Protein AF-A0A7Z7J3X5-F1 (afdb_monomer_lite)

pLDDT: mean 88.72, std 6.88, range [58.03, 95.44]

Structure (mmCIF, N/CA/C/O backbone):
data_AF-A0A7Z7J3X5-F1
#
_entry.id   AF-A0A7Z7J3X5-F1
#
loop_
_atom_site.group_PDB
_atom_site.id
_atom_site.type_symbol
_atom_site.label_atom_id
_atom_site.label_alt_id
_atom_site.label_comp_id
_atom_site.label_asym_id
_atom_site.label_entity_id
_atom_site.label_seq_id
_atom_site.pdbx_PDB_ins_code
_atom_site.Cartn_x
_atom_site.Cartn_y
_atom_site.Cartn_z
_atom_site.occupancy
_atom_site.B_iso_or_equiv
_atom_site.auth_seq_id
_atom_site.auth_comp_id
_atom_site.auth_asym_id
_atom_site.auth_atom_id
_atom_site.pdbx_PDB_model_num
ATOM 1 N N . MET A 1 1 ? -8.749 -3.666 -2.415 1.00 90.19 1 MET A N 1
ATOM 2 C CA . MET A 1 1 ? -7.286 -3.457 -2.481 1.00 90.19 1 MET A CA 1
ATOM 3 C C . MET A 1 1 ? -6.965 -1.987 -2.325 1.00 90.19 1 MET A C 1
ATOM 5 O O . MET A 1 1 ? -7.809 -1.154 -2.648 1.00 90.19 1 MET A O 1
ATOM 9 N N . LEU A 1 2 ? -5.770 -1.683 -1.833 1.00 92.19 2 LEU A N 1
ATOM 10 C CA . LEU A 1 2 ? -5.235 -0.331 -1.744 1.00 92.19 2 LEU A CA 1
ATOM 11 C C . LEU A 1 2 ? -3.929 -0.240 -2.535 1.00 92.19 2 LEU A C 1
ATOM 13 O O . LEU A 1 2 ? -3.197 -1.222 -2.633 1.00 92.19 2 LEU A O 1
ATOM 17 N N . VAL A 1 3 ? -3.629 0.942 -3.052 1.00 93.12 3 VAL A N 1
ATOM 18 C CA . VAL A 1 3 ? -2.359 1.272 -3.698 1.00 93.12 3 VAL A CA 1
ATOM 19 C C . VAL A 1 3 ? -1.786 2.527 -3.060 1.00 93.12 3 VAL A C 1
ATOM 21 O O . VAL A 1 3 ? -2.534 3.453 -2.745 1.00 93.12 3 VAL A O 1
ATOM 24 N N . SER A 1 4 ? -0.473 2.552 -2.857 1.00 91.56 4 SER A N 1
ATOM 25 C CA . SER A 1 4 ? 0.275 3.747 -2.494 1.00 91.56 4 SER A CA 1
ATOM 26 C C . SER A 1 4 ? 1.315 4.041 -3.563 1.00 91.56 4 SER A C 1
ATOM 28 O O . SER A 1 4 ? 2.052 3.145 -3.958 1.00 91.56 4 SER A O 1
ATOM 30 N N . SER A 1 5 ? 1.370 5.293 -4.007 1.00 87.62 5 SER A N 1
ATOM 31 C CA . SER A 1 5 ? 2.427 5.801 -4.875 1.00 87.62 5 SER A CA 1
ATOM 32 C C . SER A 1 5 ? 3.183 6.893 -4.130 1.00 87.62 5 SER A C 1
ATOM 34 O O . SER A 1 5 ? 2.564 7.774 -3.521 1.00 87.62 5 SER A O 1
ATOM 36 N N . TYR A 1 6 ? 4.507 6.797 -4.096 1.00 86.06 6 TYR A N 1
ATOM 37 C CA . TYR A 1 6 ? 5.357 7.730 -3.367 1.00 86.06 6 TYR A CA 1
ATOM 38 C C . TYR A 1 6 ? 6.754 7.809 -3.970 1.00 86.06 6 TYR A C 1
ATOM 40 O O . TYR A 1 6 ? 7.226 6.910 -4.659 1.00 86.06 6 TYR A O 1
ATOM 48 N N . GLY A 1 7 ? 7.438 8.886 -3.613 1.00 80.81 7 GLY A N 1
ATOM 49 C CA . GLY A 1 7 ? 8.812 9.152 -3.991 1.00 80.81 7 GLY A CA 1
ATOM 50 C C . GLY A 1 7 ? 8.945 10.560 -4.554 1.00 80.81 7 GLY A C 1
ATOM 51 O O . GLY A 1 7 ? 7.958 11.211 -4.891 1.00 80.81 7 GLY A O 1
ATOM 52 N N . TYR A 1 8 ? 10.169 11.073 -4.501 1.00 72.44 8 TYR A N 1
ATOM 53 C CA . TYR A 1 8 ? 10.471 12.458 -4.852 1.00 72.44 8 TYR A CA 1
ATOM 54 C C . TYR A 1 8 ? 11.082 12.530 -6.251 1.00 72.44 8 TYR A C 1
ATOM 56 O O . TYR A 1 8 ? 10.559 13.212 -7.124 1.00 72.44 8 TYR A O 1
ATOM 64 N N . GLU A 1 9 ? 12.144 11.755 -6.476 1.00 76.69 9 GLU A N 1
ATOM 65 C CA . GLU A 1 9 ? 12.808 11.641 -7.780 1.00 76.69 9 GLU A CA 1
ATOM 66 C C . GLU A 1 9 ? 12.291 10.439 -8.586 1.00 76.69 9 GLU A C 1
ATOM 68 O O . GLU A 1 9 ? 12.261 10.468 -9.810 1.00 76.69 9 GLU A O 1
ATOM 73 N N . GLN A 1 10 ? 11.843 9.386 -7.902 1.00 78.31 10 GLN A N 1
ATOM 74 C CA . GLN A 1 10 ? 11.356 8.135 -8.486 1.00 78.31 10 GLN A CA 1
ATOM 75 C C . GLN A 1 10 ? 9.932 7.866 -8.014 1.00 78.31 10 GLN A C 1
ATOM 77 O O . GLN A 1 10 ? 9.556 8.308 -6.930 1.00 78.31 10 GLN A O 1
ATOM 82 N N . THR A 1 11 ? 9.150 7.129 -8.801 1.00 84.12 11 THR A N 1
ATOM 83 C CA . THR A 1 11 ? 7.781 6.755 -8.424 1.00 84.12 11 THR A CA 1
ATOM 84 C C . THR A 1 11 ? 7.763 5.291 -8.018 1.00 84.12 11 THR A C 1
ATOM 86 O O . THR A 1 11 ? 7.747 4.412 -8.879 1.00 84.12 11 THR A O 1
ATOM 89 N N . ASN A 1 12 ? 7.750 5.029 -6.712 1.00 87.19 12 ASN A N 1
ATOM 90 C CA . ASN A 1 12 ? 7.524 3.697 -6.163 1.00 87.19 12 ASN A CA 1
ATOM 91 C C . ASN A 1 12 ? 6.030 3.458 -5.993 1.00 87.19 12 ASN A C 1
ATOM 93 O O . ASN A 1 12 ? 5.303 4.335 -5.526 1.00 87.19 12 ASN A O 1
ATOM 97 N N . VAL A 1 13 ? 5.588 2.252 -6.341 1.00 90.69 13 VAL A N 1
ATOM 98 C CA . VAL A 1 13 ? 4.202 1.824 -6.174 1.00 90.69 13 VAL A CA 1
ATOM 99 C C . VAL A 1 13 ? 4.167 0.554 -5.341 1.00 90.69 13 VAL A C 1
ATOM 101 O O . VAL A 1 13 ? 4.758 -0.455 -5.727 1.00 90.69 13 VAL A O 1
ATOM 104 N N . ASP A 1 14 ? 3.422 0.603 -4.241 1.00 93.00 14 ASP A N 1
ATOM 105 C CA . ASP A 1 14 ? 3.164 -0.539 -3.370 1.00 93.00 14 ASP A CA 1
ATOM 106 C C . ASP A 1 14 ? 1.668 -0.844 -3.322 1.00 93.00 14 ASP A C 1
ATOM 108 O O . ASP A 1 14 ? 0.821 0.053 -3.246 1.00 93.00 14 ASP A O 1
ATOM 112 N N . PHE A 1 15 ? 1.338 -2.133 -3.333 1.00 94.75 15 PHE A N 1
ATOM 113 C CA . PHE A 1 15 ? -0.037 -2.611 -3.287 1.00 94.75 15 PHE A CA 1
ATOM 114 C C . PHE A 1 15 ? -0.311 -3.356 -1.993 1.00 94.75 15 PHE A C 1
ATOM 116 O O . PHE A 1 15 ? 0.524 -4.111 -1.499 1.00 94.75 15 PHE A O 1
ATOM 123 N N . TYR A 1 16 ? -1.523 -3.185 -1.473 1.00 94.50 16 TYR A N 1
ATOM 124 C CA . TYR A 1 16 ? -1.948 -3.804 -0.229 1.00 94.50 16 TYR A CA 1
ATOM 125 C C . TYR A 1 16 ? -3.323 -4.456 -0.353 1.00 94.50 16 TYR A C 1
ATOM 127 O O . TYR A 1 16 ? -4.280 -3.890 -0.898 1.00 94.50 16 TYR A O 1
ATOM 135 N N . GLU A 1 17 ? -3.452 -5.630 0.248 1.00 94.62 17 GLU A N 1
ATOM 136 C CA . GLU A 1 17 ? -4.717 -6.316 0.462 1.00 94.62 17 GLU A CA 1
ATOM 137 C C . GLU A 1 17 ? -5.212 -6.095 1.889 1.00 94.62 17 GLU A C 1
ATOM 139 O O . GLU A 1 17 ? -4.452 -6.175 2.855 1.00 94.62 17 GLU A O 1
ATOM 144 N N . VAL A 1 18 ? -6.506 -5.802 2.026 1.00 93.81 18 VAL A N 1
ATOM 145 C CA . VAL A 1 18 ? -7.146 -5.664 3.336 1.00 93.81 18 VAL A CA 1
ATOM 146 C C . VAL A 1 18 ? -7.578 -7.052 3.787 1.00 93.81 18 VAL A C 1
ATOM 148 O O . VAL A 1 18 ? -8.550 -7.587 3.264 1.00 93.81 18 VAL A O 1
ATOM 151 N N . VAL A 1 19 ? -6.868 -7.624 4.758 1.00 94.56 19 VAL A N 1
ATOM 152 C CA . VAL A 1 19 ? -7.131 -8.990 5.250 1.00 94.56 19 VAL A CA 1
ATOM 153 C C . VAL A 1 19 ? -8.055 -9.020 6.467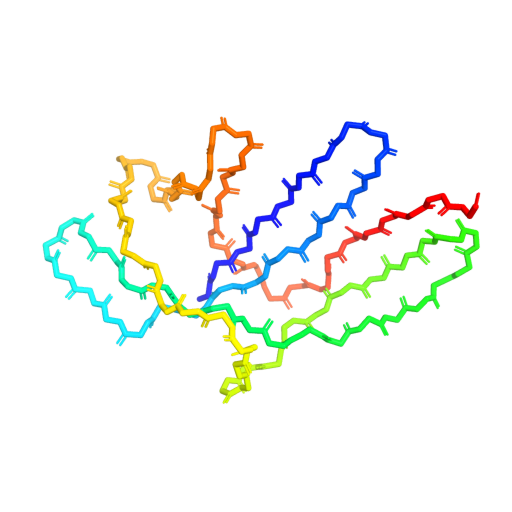 1.00 94.56 19 VAL A C 1
ATOM 155 O O . VAL A 1 19 ? -8.651 -10.047 6.770 1.00 94.56 19 VAL A O 1
ATOM 158 N N . ALA A 1 20 ? -8.192 -7.896 7.175 1.00 94.31 20 ALA A N 1
ATOM 159 C CA . ALA A 1 20 ? -9.137 -7.757 8.278 1.00 94.31 20 ALA A CA 1
ATOM 160 C C . ALA A 1 20 ? -9.542 -6.295 8.483 1.00 94.31 20 ALA A C 1
ATOM 162 O O . ALA A 1 20 ? -8.735 -5.379 8.297 1.00 94.31 20 ALA A O 1
ATOM 163 N N . VAL A 1 21 ? -10.775 -6.085 8.943 1.00 93.69 21 VAL A N 1
ATOM 164 C CA . VAL A 1 21 ? -11.308 -4.769 9.313 1.00 93.69 21 VAL A CA 1
ATOM 165 C C . VAL A 1 21 ? -11.850 -4.846 10.733 1.00 93.69 21 VAL A C 1
ATOM 167 O O . VAL A 1 21 ? -12.651 -5.720 11.050 1.00 93.69 21 VAL A O 1
ATOM 170 N N . GLN A 1 22 ? -11.417 -3.929 11.594 1.00 93.62 22 GLN A N 1
ATOM 171 C CA . GLN A 1 22 ? -11.891 -3.826 12.968 1.00 93.62 22 GLN A CA 1
ATOM 172 C C . GLN A 1 22 ? -12.144 -2.357 13.312 1.00 93.62 22 GLN A C 1
ATOM 174 O O . GLN A 1 22 ? -11.211 -1.561 13.448 1.00 93.62 22 GLN A O 1
ATOM 179 N N . ASN A 1 23 ? -13.416 -1.990 13.469 1.00 90.06 23 ASN A N 1
ATOM 180 C CA . ASN A 1 23 ? -13.854 -0.605 13.653 1.00 90.06 23 ASN A CA 1
ATOM 181 C C . ASN A 1 23 ? -13.345 0.309 12.521 1.00 90.06 23 ASN A C 1
ATOM 183 O O . ASN A 1 23 ? -13.774 0.192 11.380 1.00 90.06 23 ASN A O 1
ATOM 187 N N . ARG A 1 24 ? -12.413 1.221 12.832 1.00 89.81 24 ARG A N 1
ATOM 188 C CA . ARG A 1 24 ? -11.780 2.147 11.873 1.00 89.81 24 ARG A CA 1
ATOM 189 C C . ARG A 1 24 ? -10.338 1.758 11.556 1.00 89.81 24 ARG A C 1
ATOM 191 O O . ARG A 1 24 ? -9.594 2.575 11.022 1.00 89.81 24 ARG A O 1
ATOM 198 N N . THR A 1 25 ? -9.932 0.549 11.922 1.00 92.25 25 THR A N 1
ATOM 199 C CA . THR A 1 25 ? -8.587 0.020 11.711 1.00 92.25 25 THR A CA 1
ATOM 200 C C . THR A 1 25 ? -8.649 -1.106 10.692 1.00 92.25 25 THR A C 1
ATOM 202 O O . THR A 1 25 ? -9.449 -2.028 10.825 1.00 92.25 25 THR A O 1
ATOM 205 N N . VAL A 1 26 ? -7.785 -1.040 9.687 1.00 94.31 26 VAL A N 1
ATOM 206 C CA . VAL A 1 26 ? -7.597 -2.082 8.678 1.00 94.31 26 VAL A CA 1
ATOM 207 C C . VAL A 1 26 ? -6.255 -2.764 8.894 1.00 94.31 26 VAL A C 1
ATOM 209 O O . VAL A 1 26 ? -5.264 -2.111 9.234 1.00 94.31 26 VAL A O 1
ATOM 212 N N . THR A 1 27 ? -6.231 -4.079 8.713 1.00 95.38 27 THR A N 1
ATOM 213 C CA . THR A 1 27 ? -4.994 -4.859 8.641 1.00 95.38 27 THR A CA 1
ATOM 214 C C . THR A 1 27 ? -4.660 -5.054 7.175 1.00 95.38 27 THR A C 1
ATOM 216 O O . THR A 1 27 ? -5.461 -5.612 6.424 1.00 95.38 27 THR A O 1
ATOM 219 N N . LEU A 1 28 ? -3.501 -4.548 6.776 1.00 94.50 28 LEU A N 1
ATOM 220 C CA . LEU A 1 28 ? -3.007 -4.560 5.411 1.00 94.50 28 LEU A CA 1
ATOM 221 C C . LEU A 1 28 ? -1.878 -5.575 5.290 1.00 94.50 28 LEU A C 1
ATOM 223 O O . LEU A 1 28 ? 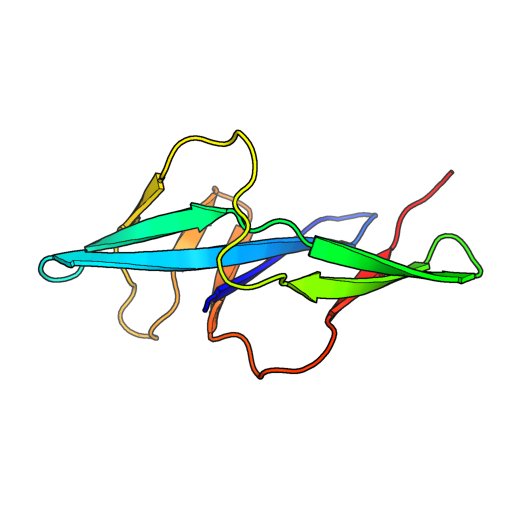-0.959 -5.571 6.110 1.00 94.50 28 LEU A O 1
ATOM 227 N N . ARG A 1 29 ? -1.927 -6.401 4.250 1.00 95.38 29 ARG A N 1
ATOM 228 C CA . ARG A 1 29 ? -0.779 -7.181 3.787 1.00 95.38 29 ARG A CA 1
ATOM 229 C C . ARG A 1 29 ? -0.282 -6.626 2.470 1.00 95.38 29 ARG A C 1
ATOM 231 O O . ARG A 1 29 ? -1.083 -6.352 1.583 1.00 95.38 29 ARG A O 1
ATOM 238 N N . GLU A 1 30 ? 1.025 -6.465 2.359 1.00 95.31 30 GLU A N 1
ATOM 239 C CA . GLU A 1 30 ? 1.662 -6.050 1.116 1.00 95.31 30 GLU A CA 1
ATOM 240 C C . GLU A 1 30 ? 1.616 -7.192 0.095 1.00 95.31 30 GLU A C 1
ATOM 242 O O . GLU A 1 30 ? 1.868 -8.356 0.424 1.00 95.31 30 GLU A O 1
ATOM 247 N N . LEU A 1 31 ? 1.238 -6.853 -1.133 1.00 95.44 31 LEU A N 1
ATOM 248 C CA . LEU A 1 31 ? 1.093 -7.791 -2.236 1.00 95.44 31 LEU A CA 1
ATOM 249 C C . LEU A 1 31 ? 2.355 -7.823 -3.086 1.00 95.44 31 LEU A C 1
ATOM 251 O O . LEU A 1 31 ? 2.997 -6.800 -3.324 1.00 95.44 31 LEU A O 1
ATOM 255 N N . VAL A 1 32 ? 2.653 -9.003 -3.621 1.00 94.44 32 VAL A N 1
ATOM 256 C CA . VAL A 1 32 ? 3.579 -9.122 -4.744 1.00 94.44 32 VAL A CA 1
ATOM 257 C C . VAL A 1 32 ? 2.997 -8.348 -5.927 1.00 94.44 32 VAL A C 1
ATOM 259 O O . VAL A 1 32 ? 1.788 -8.356 -6.170 1.00 94.44 32 VAL A O 1
ATOM 262 N N . GLN A 1 33 ? 3.868 -7.668 -6.665 1.00 92.56 33 GLN A N 1
ATOM 263 C CA . GLN A 1 33 ? 3.512 -6.912 -7.858 1.00 92.56 33 GLN A CA 1
ATOM 264 C C . GLN A 1 33 ? 4.238 -7.477 -9.074 1.00 92.56 33 GLN A C 1
ATOM 266 O O . GLN A 1 33 ? 5.417 -7.824 -9.006 1.00 92.56 33 GLN A O 1
ATOM 271 N N . GLN A 1 34 ? 3.537 -7.538 -10.198 1.00 91.81 34 GLN A N 1
ATOM 272 C CA . GLN A 1 34 ? 4.140 -7.789 -11.494 1.00 91.81 34 GLN A CA 1
ATOM 273 C C . GLN A 1 34 ? 4.501 -6.445 -12.120 1.00 91.81 34 GLN A C 1
ATOM 275 O O . GLN A 1 34 ? 3.629 -5.596 -12.313 1.00 91.81 34 GLN A O 1
ATOM 280 N N . ARG A 1 35 ? 5.786 -6.255 -12.426 1.00 89.50 35 ARG A N 1
ATOM 281 C CA . ARG A 1 35 ? 6.281 -5.075 -13.134 1.00 89.50 35 ARG A CA 1
ATOM 282 C C . ARG A 1 35 ? 6.496 -5.412 -14.599 1.00 89.50 35 ARG A C 1
ATOM 284 O O . ARG A 1 35 ? 7.039 -6.463 -14.928 1.00 89.50 35 ARG A O 1
ATOM 291 N N . GLN A 1 36 ? 6.052 -4.511 -15.458 1.00 87.94 36 GLN A N 1
ATOM 292 C CA . GLN A 1 36 ? 6.305 -4.541 -16.885 1.00 87.94 36 GLN A CA 1
ATOM 293 C C . G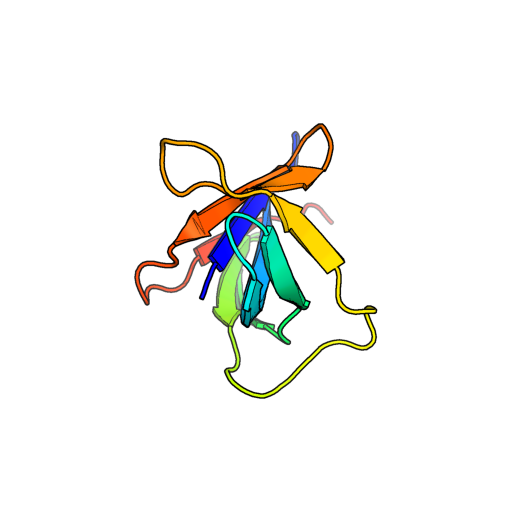LN A 1 36 ? 7.075 -3.280 -17.244 1.00 87.94 36 GLN A C 1
ATOM 295 O O . GLN A 1 36 ? 6.537 -2.178 -17.132 1.00 87.94 36 GLN A O 1
ATOM 300 N N . ASP A 1 37 ? 8.327 -3.456 -17.652 1.00 84.19 37 ASP A N 1
ATOM 301 C CA . ASP A 1 37 ? 9.161 -2.369 -18.146 1.00 84.19 37 ASP A CA 1
ATOM 302 C C . ASP A 1 37 ? 8.650 -1.906 -19.511 1.00 84.19 37 ASP A C 1
ATOM 304 O O . ASP A 1 37 ? 8.471 -2.706 -20.432 1.00 84.19 37 ASP A O 1
ATOM 308 N N . THR A 1 38 ? 8.425 -0.603 -19.647 1.00 80.25 38 THR A N 1
ATOM 309 C CA . THR A 1 38 ? 8.050 0.031 -20.920 1.00 80.25 38 THR A CA 1
ATOM 310 C C . THR A 1 38 ? 9.242 0.709 -21.600 1.00 80.25 38 THR A C 1
ATOM 312 O O . THR A 1 38 ? 9.097 1.254 -22.690 1.00 80.25 38 THR A O 1
ATOM 315 N N . GLY A 1 39 ? 10.427 0.656 -20.980 1.00 74.06 39 GLY A N 1
ATOM 316 C CA . GLY A 1 39 ? 11.645 1.337 -21.423 1.00 74.06 39 GLY A CA 1
ATOM 317 C C . GLY A 1 39 ? 11.942 2.599 -20.607 1.00 74.06 39 GLY A C 1
ATOM 318 O O . GLY A 1 39 ? 11.122 3.049 -19.810 1.00 74.06 39 GLY A O 1
ATOM 319 N N . HIS A 1 40 ? 13.143 3.164 -20.779 1.00 76.75 40 HIS A N 1
ATOM 320 C CA . HIS A 1 40 ? 13.592 4.389 -20.089 1.00 76.75 40 HIS A CA 1
ATOM 321 C C . HIS A 1 40 ? 13.482 4.336 -18.554 1.00 76.75 40 HIS A C 1
ATOM 323 O O . HIS A 1 40 ? 13.107 5.322 -17.929 1.00 76.75 40 HIS A O 1
ATOM 329 N N . MET A 1 41 ? 13.790 3.178 -17.953 1.00 80.94 41 MET A N 1
ATOM 330 C CA . MET A 1 41 ? 13.714 2.964 -16.497 1.00 80.94 41 MET A CA 1
ATOM 331 C C . MET A 1 41 ? 12.315 3.260 -15.928 1.00 80.94 41 MET A C 1
ATOM 333 O O . MET A 1 41 ? 12.157 3.687 -14.791 1.00 80.94 41 MET A O 1
ATOM 337 N N . SER A 1 42 ? 11.281 3.050 -16.736 1.00 86.06 42 SER A N 1
ATOM 338 C CA . SER A 1 42 ? 9.889 3.252 -16.364 1.00 86.06 42 SER A CA 1
ATOM 339 C C . SER A 1 42 ? 9.050 2.060 -16.7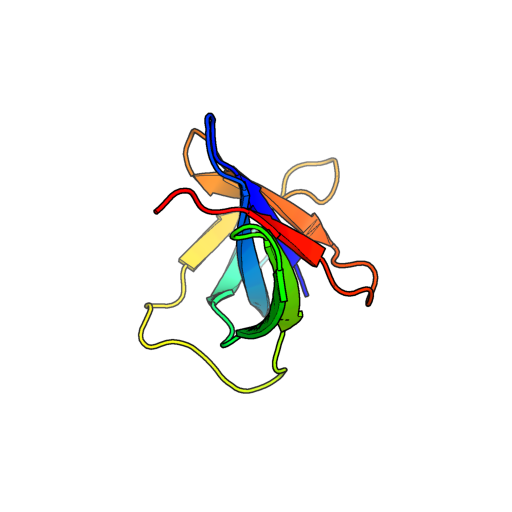89 1.00 86.06 42 SER A C 1
ATOM 341 O O . SER A 1 42 ? 9.433 1.282 -17.671 1.00 86.06 42 SER A O 1
ATOM 343 N N . GLY A 1 43 ? 7.894 1.915 -16.158 1.00 90.00 43 GLY A N 1
ATOM 344 C CA . GLY A 1 43 ? 7.011 0.805 -16.442 1.00 90.00 43 GLY A CA 1
ATOM 345 C C . GLY A 1 43 ? 5.656 0.925 -15.778 1.00 90.00 43 GLY A C 1
ATOM 346 O O . GLY A 1 43 ? 5.281 1.945 -15.198 1.00 90.00 43 GLY A O 1
ATOM 347 N N . THR A 1 44 ? 4.920 -0.176 -15.844 1.00 91.75 44 THR A N 1
ATOM 348 C CA . THR A 1 44 ? 3.666 -0.352 -15.114 1.00 91.75 44 THR A CA 1
ATOM 349 C C . THR A 1 44 ? 3.786 -1.475 -14.099 1.00 91.75 44 THR A C 1
ATOM 351 O O . THR A 1 44 ? 4.497 -2.452 -14.327 1.00 91.75 44 THR A O 1
ATOM 354 N N . ALA A 1 45 ? 3.092 -1.339 -12.979 1.00 93.06 45 ALA A N 1
ATOM 355 C CA . ALA A 1 45 ? 3.017 -2.312 -11.909 1.00 93.06 45 ALA A CA 1
ATOM 356 C C . ALA A 1 45 ? 1.558 -2.700 -11.669 1.00 93.06 45 ALA A C 1
ATOM 358 O O . ALA A 1 45 ? 0.674 -1.843 -11.618 1.00 93.06 45 ALA A O 1
ATOM 359 N N . THR A 1 46 ? 1.309 -3.995 -11.508 1.00 93.44 46 THR A N 1
ATOM 360 C CA . THR A 1 46 ? -0.024 -4.542 -11.225 1.00 93.44 46 THR A CA 1
ATOM 361 C C . THR A 1 46 ? 0.072 -5.480 -10.022 1.00 93.44 46 THR A C 1
ATOM 363 O O . THR A 1 46 ? 1.026 -6.259 -9.954 1.00 93.44 46 THR A O 1
ATOM 366 N N . PRO A 1 47 ? -0.863 -5.430 -9.056 1.00 94.94 47 PRO A N 1
ATOM 367 C CA . PRO A 1 47 ? -0.845 -6.346 -7.923 1.00 94.94 47 PRO A CA 1
ATOM 368 C C . PRO A 1 47 ? -1.163 -7.773 -8.367 1.00 94.94 47 PRO A C 1
ATOM 370 O O . PRO A 1 47 ? -1.928 -7.981 -9.308 1.00 94.94 47 PRO A O 1
ATOM 373 N N . VAL A 1 48 ? -0.640 -8.752 -7.630 1.00 94.00 48 VAL A N 1
ATOM 374 C CA . VAL A 1 48 ? -0.995 -10.169 -7.764 1.00 94.00 48 VAL A CA 1
ATOM 375 C C . VAL A 1 48 ? -1.834 -10.574 -6.540 1.00 94.00 48 VAL A C 1
ATOM 377 O O . VAL A 1 48 ? -1.267 -10.878 -5.489 1.00 94.00 48 VAL A O 1
ATOM 380 N N . PRO A 1 49 ? -3.183 -10.545 -6.629 1.00 90.81 49 PRO A N 1
ATOM 381 C CA . PRO A 1 49 ? -4.070 -10.903 -5.520 1.00 90.81 49 PRO A CA 1
ATOM 382 C C . PRO A 1 49 ? -3.729 -12.261 -4.902 1.00 90.81 49 PRO A C 1
ATOM 384 O O . P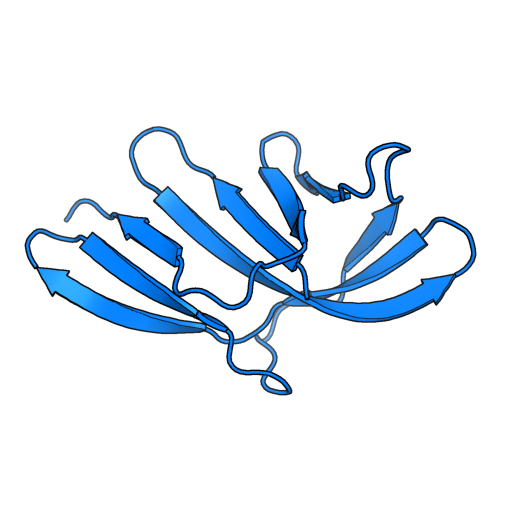RO A 1 49 ? -3.450 -13.224 -5.617 1.00 90.81 49 PRO A O 1
ATOM 387 N N . GLY A 1 50 ? -3.762 -12.350 -3.571 1.00 90.81 50 GLY A N 1
ATOM 388 C CA . GLY A 1 50 ? -3.459 -13.583 -2.841 1.00 90.81 50 GLY A CA 1
ATOM 389 C C . GLY A 1 50 ? -1.975 -13.974 -2.779 1.00 90.81 50 GLY A C 1
ATOM 390 O O . GLY A 1 50 ? -1.646 -14.920 -2.062 1.00 90.81 50 GLY A O 1
ATOM 391 N N . GLN A 1 51 ? -1.071 -13.258 -3.460 1.00 94.75 51 GLN A N 1
ATOM 392 C CA . GLN A 1 51 ? 0.375 -13.403 -3.275 1.00 94.75 51 GLN A CA 1
ATOM 393 C C . GLN A 1 51 ? 0.921 -12.252 -2.436 1.00 94.75 51 GLN A C 1
ATOM 395 O O . GLN A 1 51 ? 0.869 -11.091 -2.834 1.00 94.75 51 GLN A O 1
ATOM 400 N N . TYR A 1 52 ? 1.481 -12.582 -1.276 1.00 94.50 52 TYR A N 1
ATOM 401 C CA . TYR A 1 52 ? 1.985 -11.601 -0.319 1.00 94.50 52 TYR A CA 1
ATOM 402 C C . TYR A 1 52 ? 3.507 -11.540 -0.337 1.00 94.50 52 TYR A C 1
ATOM 404 O O . TYR A 1 52 ? 4.174 -12.557 -0.545 1.00 94.50 52 TYR A O 1
ATOM 412 N N . THR A 1 53 ? 4.061 -10.356 -0.087 1.00 93.56 53 THR A N 1
ATOM 413 C CA . THR A 1 53 ? 5.502 -10.226 0.142 1.00 93.56 53 THR A CA 1
ATOM 414 C C . THR A 1 53 ? 5.880 -10.832 1.501 1.00 93.56 53 THR A C 1
ATOM 416 O O . THR A 1 53 ? 5.031 -11.270 2.280 1.00 93.56 53 THR A O 1
ATOM 419 N N . LYS A 1 54 ? 7.181 -10.863 1.811 1.00 92.81 54 LYS A N 1
ATOM 420 C CA . LYS A 1 54 ? 7.678 -11.283 3.133 1.00 92.81 54 LYS A CA 1
ATOM 421 C C . LYS A 1 54 ? 7.456 -10.221 4.223 1.00 92.81 54 LYS A C 1
ATOM 423 O O . LYS A 1 54 ? 7.890 -10.431 5.350 1.00 92.81 54 LYS A O 1
ATOM 428 N N . ALA A 1 55 ? 6.846 -9.080 3.892 1.00 91.25 55 ALA A N 1
ATOM 429 C CA . ALA A 1 55 ? 6.574 -8.023 4.852 1.00 91.25 55 ALA A CA 1
ATOM 430 C C . ALA A 1 55 ? 5.483 -8.444 5.847 1.00 91.25 55 ALA A C 1
ATOM 432 O O . ALA A 1 55 ? 4.483 -9.075 5.491 1.00 91.25 55 ALA A O 1
ATOM 433 N N . GLU A 1 56 ? 5.668 -8.057 7.107 1.00 94.31 56 GLU A N 1
ATOM 434 C CA . GLU A 1 56 ? 4.678 -8.305 8.150 1.00 94.31 56 GLU A CA 1
ATOM 435 C C . GLU A 1 56 ? 3.398 -7.479 7.920 1.00 94.31 56 GLU A C 1
ATOM 437 O O . GLU A 1 56 ? 3.466 -6.346 7.430 1.00 94.31 56 GLU A O 1
ATOM 442 N N . PRO A 1 57 ? 2.213 -7.996 8.300 1.00 94.50 57 PRO A N 1
ATOM 443 C CA . PRO A 1 57 ? 0.973 -7.240 8.202 1.00 94.50 57 PRO A CA 1
ATOM 444 C C . PRO A 1 57 ? 1.030 -5.953 9.025 1.00 94.50 57 PRO A C 1
ATOM 446 O O . PRO A 1 57 ? 1.379 -5.958 10.206 1.00 94.50 57 PRO A O 1
ATOM 449 N N . ILE A 1 58 ? 0.585 -4.846 8.436 1.00 94.38 58 ILE A N 1
ATOM 450 C CA . ILE A 1 58 ? 0.527 -3.552 9.116 1.00 94.38 58 ILE A CA 1
ATOM 451 C C . ILE A 1 58 ? -0.912 -3.197 9.474 1.00 94.38 58 ILE A C 1
ATOM 453 O O . ILE A 1 58 ? -1.838 -3.353 8.681 1.00 94.38 58 ILE A O 1
ATOM 457 N N . ARG A 1 59 ? -1.117 -2.668 10.681 1.00 94.69 59 ARG A N 1
ATOM 458 C CA . ARG A 1 59 ? -2.425 -2.171 11.127 1.00 94.69 59 ARG A CA 1
ATOM 459 C C . ARG A 1 59 ? -2.455 -0.658 11.015 1.00 94.69 59 ARG A C 1
ATOM 461 O O . ARG A 1 59 ? -1.620 0.023 11.608 1.00 94.69 59 ARG A O 1
ATOM 468 N N . LYS A 1 60 ? -3.413 -0.121 10.263 1.00 93.69 60 LYS A N 1
ATOM 469 C CA . LYS A 1 60 ? -3.534 1.321 10.023 1.00 93.69 60 LYS A CA 1
ATOM 470 C C . LYS A 1 60 ? -4.970 1.786 10.192 1.00 93.69 60 LYS A C 1
ATOM 472 O O . LYS A 1 60 ? -5.915 1.056 9.908 1.00 93.69 60 LYS A O 1
ATOM 477 N N . ARG A 1 61 ? -5.140 3.018 10.670 1.00 92.44 61 ARG A N 1
ATOM 478 C CA . ARG A 1 61 ? -6.459 3.630 10.843 1.00 92.44 61 ARG A CA 1
ATOM 479 C C . ARG A 1 61 ? -6.886 4.309 9.545 1.00 92.44 61 ARG A C 1
ATOM 481 O O . ARG A 1 61 ? -6.103 5.044 8.946 1.00 92.44 61 ARG A O 1
ATOM 488 N N . VAL A 1 62 ? -8.123 4.071 9.133 1.00 90.56 62 VAL A N 1
ATOM 489 C CA . VAL A 1 62 ? -8.725 4.700 7.955 1.00 90.56 62 VAL A CA 1
ATOM 490 C C . VAL A 1 62 ? -9.142 6.124 8.314 1.00 90.56 62 VAL A C 1
ATOM 492 O O . VAL A 1 62 ? -9.737 6.367 9.372 1.00 90.56 62 VAL A O 1
ATOM 495 N N . ASN A 1 63 ? -8.812 7.077 7.446 1.00 87.75 63 ASN A N 1
ATOM 496 C CA . ASN A 1 63 ? -9.225 8.468 7.597 1.00 87.75 63 ASN A CA 1
ATOM 497 C C . ASN A 1 63 ? -10.688 8.670 7.125 1.00 87.75 63 ASN A C 1
ATOM 499 O O . ASN A 1 63 ? -11.251 7.804 6.458 1.00 87.75 63 ASN A O 1
ATOM 503 N N . PRO A 1 64 ? -11.337 9.808 7.435 1.00 85.44 64 PRO A N 1
ATOM 504 C CA . PRO A 1 64 ? -12.716 10.072 7.004 1.00 85.44 64 PRO A CA 1
ATOM 505 C C . PRO A 1 64 ? -12.935 10.130 5.481 1.00 85.44 64 PRO A C 1
ATOM 507 O O . PRO A 1 64 ? -14.076 10.102 5.041 1.00 85.44 64 PRO A O 1
ATOM 510 N N . ARG A 1 65 ? -11.864 10.217 4.681 1.00 83.94 65 ARG A N 1
ATOM 511 C CA . ARG A 1 65 ? -11.891 10.220 3.209 1.00 83.94 65 ARG A CA 1
ATOM 512 C C . ARG A 1 65 ? -11.561 8.842 2.612 1.00 83.94 65 ARG A C 1
ATOM 514 O O . ARG A 1 65 ? -11.143 8.770 1.463 1.00 83.94 65 ARG A O 1
ATOM 521 N N . ASN A 1 66 ? -11.698 7.761 3.386 1.00 80.31 66 ASN A N 1
ATOM 522 C CA . ASN A 1 66 ? -11.386 6.380 2.983 1.00 80.31 66 ASN A CA 1
ATOM 523 C C . ASN A 1 66 ? -9.931 6.143 2.526 1.00 80.31 66 ASN A C 1
ATOM 525 O O . ASN A 1 66 ? -9.639 5.157 1.853 1.00 80.31 66 ASN A O 1
ATOM 529 N N . GLY A 1 67 ? -9.007 7.021 2.918 1.00 84.94 67 GLY A N 1
ATOM 530 C CA . GLY A 1 67 ? -7.573 6.856 2.704 1.00 84.94 67 GLY A CA 1
ATOM 531 C C . GLY A 1 67 ? -6.875 6.272 3.929 1.00 84.94 67 GLY A C 1
ATOM 532 O O . GLY A 1 67 ? -7.314 6.454 5.071 1.00 84.94 67 GLY A O 1
ATOM 533 N N . VAL A 1 68 ? -5.749 5.603 3.700 1.00 90.12 68 VAL A N 1
ATOM 534 C CA . VAL A 1 68 ? -4.921 5.016 4.755 1.00 90.12 68 VAL A CA 1
ATOM 535 C C . VAL A 1 68 ? -3.529 5.622 4.702 1.00 90.12 68 VAL A C 1
ATOM 537 O O . VAL A 1 68 ? -2.840 5.523 3.697 1.00 90.12 68 VAL A O 1
ATOM 540 N N . LYS A 1 69 ? -3.084 6.246 5.794 1.00 90.12 69 LYS A N 1
ATOM 541 C CA . LYS A 1 69 ? -1.704 6.732 5.893 1.00 90.12 69 LYS A CA 1
ATOM 542 C C . LYS A 1 69 ? -0.774 5.551 6.172 1.00 90.12 69 LYS A C 1
ATOM 544 O O . LYS A 1 69 ? -0.843 4.979 7.261 1.00 90.12 69 LYS A O 1
ATOM 549 N N . VAL A 1 70 ? 0.072 5.179 5.214 1.00 86.69 70 VAL A N 1
ATOM 550 C CA . VAL A 1 70 ? 1.001 4.046 5.362 1.00 86.69 70 VAL A CA 1
ATOM 551 C C . VAL A 1 70 ? 2.255 4.504 6.107 1.00 86.69 70 VAL A C 1
ATOM 553 O O . VAL A 1 70 ? 2.587 3.928 7.147 1.00 86.69 70 VAL A O 1
ATOM 556 N N . SER A 1 71 ? 2.870 5.611 5.683 1.00 83.44 71 SER A N 1
ATOM 557 C CA . SER A 1 71 ? 4.016 6.251 6.351 1.00 83.44 71 SER A CA 1
ATOM 558 C C . SER A 1 71 ? 3.846 7.775 6.449 1.00 83.44 71 SER A C 1
ATOM 560 O O . SER A 1 71 ? 2.812 8.323 6.068 1.00 83.44 71 SER A O 1
ATOM 562 N N . SER A 1 72 ? 4.835 8.495 6.994 1.00 81.56 72 SER A N 1
ATOM 563 C CA . SER A 1 72 ? 4.832 9.970 7.015 1.00 81.56 72 SER A CA 1
ATOM 564 C C . SER A 1 72 ? 4.683 10.578 5.619 1.00 81.56 72 SER A C 1
ATOM 566 O O . SER A 1 72 ? 4.034 11.615 5.493 1.00 81.56 72 SER A O 1
ATOM 568 N N . SER A 1 73 ? 5.219 9.892 4.608 1.00 79.75 73 SER A N 1
ATOM 569 C CA . SER A 1 73 ? 5.357 10.373 3.231 1.00 79.75 73 SER A CA 1
ATOM 570 C C . SER A 1 73 ? 4.537 9.570 2.216 1.00 79.75 73 SER A C 1
ATOM 572 O O . SER A 1 73 ? 4.671 9.799 1.021 1.00 79.75 73 SER A O 1
ATOM 574 N N . SER A 1 74 ? 3.706 8.621 2.663 1.00 85.94 74 SER A N 1
ATOM 575 C CA . SER A 1 74 ? 2.916 7.767 1.771 1.00 85.94 74 SER A CA 1
ATOM 576 C C . SER A 1 74 ? 1.484 7.584 2.271 1.00 85.94 74 SER A C 1
ATOM 578 O O . SER A 1 74 ? 1.215 7.348 3.457 1.00 85.94 74 SER A O 1
ATOM 580 N N . TYR A 1 75 ? 0.549 7.692 1.333 1.00 89.25 75 TYR A N 1
ATOM 581 C CA . TYR A 1 75 ? -0.865 7.423 1.545 1.00 89.25 75 TYR A CA 1
ATOM 582 C C . TYR A 1 75 ? -1.316 6.365 0.553 1.00 89.25 75 TYR A C 1
ATOM 584 O O . TYR A 1 75 ? -0.960 6.415 -0.622 1.00 89.25 75 TYR A O 1
ATOM 592 N N . ALA A 1 76 ? -2.096 5.412 1.045 1.00 91.38 76 ALA A N 1
ATOM 593 C CA . ALA A 1 76 ? -2.753 4.418 0.233 1.00 91.38 76 ALA A CA 1
ATOM 594 C C . ALA A 1 76 ? -4.224 4.788 0.031 1.00 91.38 76 ALA A C 1
ATOM 596 O O . ALA A 1 76 ? -4.915 5.212 0.967 1.00 91.38 76 ALA A O 1
ATOM 597 N N . HIS A 1 77 ? -4.702 4.605 -1.190 1.00 90.75 77 HIS A N 1
ATOM 598 C CA . HIS A 1 77 ? -6.090 4.810 -1.589 1.00 90.75 77 HIS A CA 1
ATOM 599 C C . HIS A 1 77 ? -6.632 3.548 -2.266 1.00 90.75 77 HIS A C 1
ATOM 601 O O . HIS A 1 77 ? -5.845 2.680 -2.650 1.00 90.75 77 HIS A O 1
ATOM 607 N N . PRO A 1 78 ? -7.961 3.399 -2.401 1.00 92.06 78 PRO A N 1
ATOM 608 C CA . PRO A 1 78 ? -8.543 2.303 -3.165 1.00 92.06 78 PRO A CA 1
ATOM 609 C C . PRO A 1 78 ? -7.912 2.201 -4.555 1.00 92.06 78 PRO A C 1
ATOM 611 O O . PRO A 1 78 ? -7.774 3.206 -5.255 1.00 92.06 78 PRO A O 1
ATOM 614 N N . TRP A 1 79 ? -7.492 0.989 -4.915 1.00 91.75 79 TRP A N 1
ATOM 615 C CA . TRP A 1 79 ? -6.986 0.699 -6.253 1.00 91.75 79 TRP A CA 1
ATOM 616 C C . TRP A 1 79 ? -8.154 0.622 -7.243 1.00 91.75 79 TRP A C 1
ATOM 618 O O . TRP A 1 79 ? -9.195 0.048 -6.925 1.00 91.75 79 TRP A O 1
ATOM 628 N N . ASP A 1 80 ? -7.978 1.199 -8.429 1.00 90.38 80 ASP A N 1
ATOM 629 C CA . ASP A 1 80 ? -9.003 1.334 -9.472 1.00 90.38 80 ASP A CA 1
ATOM 630 C C . ASP A 1 80 ? -9.052 0.147 -10.452 1.00 90.38 80 ASP A C 1
ATOM 632 O O . ASP A 1 80 ? -9.846 0.146 -11.391 1.00 90.38 80 ASP A O 1
ATOM 636 N N . GLY A 1 81 ? -8.205 -0.865 -10.240 1.00 90.12 81 GLY A N 1
ATOM 637 C CA . GLY A 1 81 ? -8.094 -2.035 -11.109 1.00 90.12 81 GLY A CA 1
ATOM 638 C C . GLY A 1 81 ? -7.180 -1.835 -12.319 1.00 90.12 81 GLY A C 1
ATOM 639 O O . GLY A 1 81 ? -7.071 -2.742 -13.142 1.00 90.12 81 GLY A O 1
ATOM 640 N N . ARG A 1 82 ? -6.524 -0.674 -12.456 1.00 90.69 82 ARG A N 1
ATOM 641 C CA . ARG A 1 82 ? -5.649 -0.367 -13.597 1.00 90.69 82 ARG A CA 1
ATOM 642 C C . ARG A 1 82 ? -4.169 -0.499 -13.228 1.00 90.69 82 ARG A C 1
ATOM 644 O O . ARG A 1 82 ? -3.802 -0.184 -12.090 1.00 90.69 82 ARG A O 1
ATOM 651 N N . PRO A 1 83 ? -3.300 -0.908 -14.170 1.00 90.25 83 PRO A N 1
ATOM 652 C CA . PRO A 1 83 ? -1.855 -0.877 -13.966 1.00 90.25 83 PRO A CA 1
ATOM 653 C C . PRO A 1 83 ? -1.386 0.519 -13.549 1.00 90.25 83 PRO A C 1
ATOM 655 O O . PRO A 1 83 ? -1.876 1.527 -14.057 1.00 90.25 83 PRO A O 1
ATOM 658 N N . GLN A 1 84 ? -0.447 0.576 -12.612 1.00 92.25 84 GLN A N 1
ATOM 659 C CA . GLN A 1 84 ? 0.041 1.821 -12.025 1.00 92.25 84 GLN A CA 1
ATOM 660 C C . GLN A 1 84 ? 1.431 2.137 -12.551 1.00 92.25 84 GLN A C 1
ATOM 662 O O . GLN A 1 84 ? 2.289 1.260 -12.601 1.00 92.25 84 GLN A O 1
ATOM 667 N N . TYR A 1 85 ? 1.654 3.383 -12.945 1.00 88.06 85 TYR A N 1
ATOM 668 C CA . TYR A 1 85 ? 2.945 3.813 -13.465 1.00 88.06 85 TYR A CA 1
ATOM 669 C C . TYR A 1 85 ? 4.000 3.873 -12.355 1.00 88.06 85 TYR A C 1
ATOM 671 O O . TYR A 1 85 ? 3.733 4.396 -11.272 1.00 88.06 85 TYR A O 1
ATOM 679 N N . TRP A 1 86 ? 5.199 3.376 -12.645 1.00 86.69 86 TRP A N 1
ATOM 680 C CA . TRP A 1 86 ? 6.373 3.501 -11.787 1.00 86.69 86 TRP A CA 1
ATOM 681 C C . TRP A 1 86 ? 7.582 3.951 -12.613 1.00 86.69 86 TRP A C 1
ATOM 683 O O . TRP A 1 86 ? 7.649 3.733 -13.826 1.00 86.69 86 TRP A O 1
ATOM 693 N N . SER A 1 87 ? 8.544 4.584 -11.949 1.00 84.06 87 SER A N 1
ATOM 694 C CA . SER A 1 87 ? 9.795 5.023 -12.568 1.00 84.06 87 SER A CA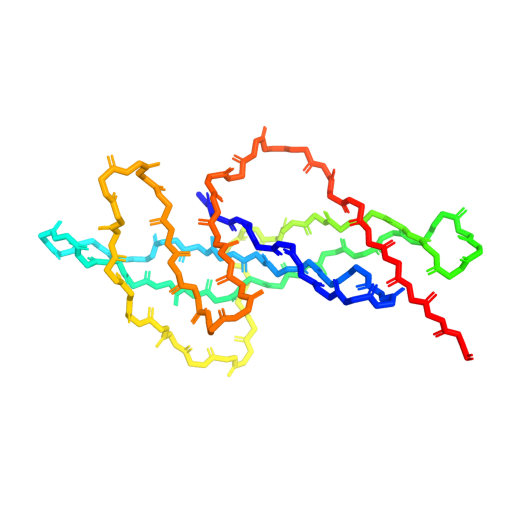 1
ATOM 695 C C . SER A 1 87 ? 10.965 4.840 -11.616 1.00 84.06 87 SER A C 1
ATOM 697 O O . SER A 1 87 ? 10.821 5.031 -10.410 1.00 84.06 87 SER A O 1
ATOM 699 N N . SER A 1 88 ? 12.117 4.495 -12.179 1.00 76.12 88 SER A N 1
ATOM 700 C CA . SER A 1 88 ? 13.411 4.376 -11.520 1.00 76.12 88 SER A CA 1
ATOM 701 C C . SER A 1 88 ? 14.453 5.205 -12.271 1.00 76.12 88 SER A C 1
ATOM 703 O O . SER A 1 88 ? 14.274 5.507 -13.445 1.00 76.12 88 SER A O 1
ATOM 705 N N . TYR A 1 89 ? 15.549 5.566 -11.611 1.00 64.00 89 TYR A N 1
ATOM 706 C CA . TYR A 1 89 ? 16.795 5.930 -12.300 1.00 64.00 89 TYR A CA 1
ATOM 707 C C . TYR A 1 89 ? 17.757 4.730 -12.239 1.00 64.00 89 TYR A C 1
ATOM 709 O O . TYR A 1 89 ? 17.529 3.819 -11.438 1.00 64.00 89 TYR A O 1
ATOM 717 N N . ALA A 1 90 ? 18.779 4.698 -13.095 1.00 58.03 90 ALA A N 1
ATOM 718 C CA . ALA A 1 90 ? 19.846 3.692 -13.094 1.00 58.03 90 ALA A CA 1
ATOM 719 C C . ALA A 1 90 ? 21.134 4.262 -12.511 1.00 58.03 90 ALA A C 1
ATOM 721 O O . ALA A 1 90 ? 21.313 5.499 -12.595 1.00 58.03 90 ALA A O 1
#

Secondary structure (DSSP, 8-state):
-EEEEE-SSSBEEEEEEEEEEETTEEEEEEEEEEEEEEETTEEEEEEEEEEE-SSPPEEEEBPTTS-EEEETTEEEEE--SS-EEEE---

Sequence (90 aa):
MLVSSYGYEQTNVDFYEVVAVQNRTVTLRELVQQRQDTGHMSGTATPVPGQYTKAEPIRKRVNPRNGVKVSSSSYAHPWDGRPQYWSSYA

Organism: Xanthomonas campestris pv. phaseoli (NCBI:txid317013)

Radius of gyration: 13.32 Å; chains: 1; bounding box: 34×26×35 Å

Foldseek 3Di:
DKWKWFDDPWTDIWDWDFPDDDDQKTWTFTFDWDWDDPDPQKTWIDGDPPHGDPDDIDIFGQDPVRWTDPDPTMIIHDDPRDTDIIGDDD